Protein AF-A0A7S0LIF5-F1 (afdb_monomer_lite)

Radius of gyration: 22.52 Å; chains: 1; bounding box: 60×22×60 Å

Secondary structure (DSSP, 8-state):
--PEEEEEEETTEEEEE-SS------TTEEEEEEEETT-SEEEETTEEEEEE-TTEEEEEEETTEEEEE-TTEEEEE-STTEEEEEEEE-S-EEEEPP-EEEE-TTS-EEEE--EEEE------

pLDDT: mean 79.84, std 11.94, range [37.25, 93.94]

Structure (mmCIF, N/CA/C/O backbone):
data_AF-A0A7S0LIF5-F1
#
_entry.id   AF-A0A7S0LIF5-F1
#
loop_
_atom_site.group_PDB
_atom_site.id
_atom_site.type_symbol
_atom_site.label_atom_id
_atom_site.label_alt_id
_atom_site.label_comp_id
_atom_site.label_asym_id
_atom_site.label_entity_id
_atom_site.label_seq_id
_atom_site.pdbx_PDB_ins_code
_atom_site.Cartn_x
_atom_site.Cartn_y
_atom_site.Cartn_z
_atom_site.occupancy
_atom_site.B_iso_or_equiv
_atom_site.auth_seq_id
_atom_site.auth_comp_id
_atom_site.auth_asym_id
_atom_site.auth_atom_id
_atom_site.pdbx_PDB_model_num
ATOM 1 N N . GLU A 1 1 ? -20.880 -2.332 -7.713 1.00 37.25 1 GLU A N 1
ATOM 2 C CA . GLU A 1 1 ? -21.708 -1.995 -6.539 1.00 37.25 1 GLU A CA 1
ATOM 3 C C . GLU A 1 1 ? -20.763 -1.763 -5.371 1.00 37.25 1 GLU A C 1
ATOM 5 O O . GLU A 1 1 ? -19.992 -2.655 -5.043 1.00 37.25 1 GLU A O 1
ATOM 10 N N . GLN A 1 2 ? -20.680 -0.525 -4.882 1.00 42.09 2 GLN A N 1
ATOM 11 C CA . GLN A 1 2 ? -19.699 -0.128 -3.868 1.00 42.09 2 GLN A CA 1
ATOM 12 C C . GLN A 1 2 ? -20.201 -0.582 -2.497 1.00 42.09 2 GLN A C 1
ATOM 14 O O . GLN A 1 2 ? -21.223 -0.100 -2.012 1.00 42.09 2 GLN A O 1
ATOM 19 N N . GLY A 1 3 ? -19.515 -1.562 -1.912 1.00 56.12 3 GLY A N 1
ATOM 20 C CA . GLY A 1 3 ? -19.797 -2.014 -0.558 1.00 56.12 3 GLY A CA 1
ATOM 21 C C . GLY A 1 3 ? -19.307 -0.990 0.461 1.00 56.12 3 GLY A C 1
ATOM 22 O O . GLY A 1 3 ? -18.281 -0.349 0.258 1.00 56.12 3 GLY A O 1
ATOM 23 N N . GLN A 1 4 ? -20.022 -0.842 1.568 1.00 59.59 4 GLN A N 1
ATOM 24 C CA . GLN A 1 4 ? -19.465 -0.250 2.781 1.00 59.59 4 GLN A CA 1
ATOM 25 C C . GLN A 1 4 ? -19.008 -1.400 3.676 1.00 59.59 4 GLN A C 1
ATOM 27 O O . GLN A 1 4 ? -19.712 -2.405 3.794 1.00 59.59 4 GLN A O 1
ATOM 32 N N . ILE A 1 5 ? -17.835 -1.269 4.283 1.00 66.94 5 ILE A N 1
ATOM 33 C CA . ILE A 1 5 ? -17.336 -2.211 5.287 1.00 66.94 5 ILE A CA 1
ATOM 34 C C . ILE A 1 5 ? -17.646 -1.646 6.665 1.00 66.94 5 ILE A C 1
ATOM 36 O O . ILE A 1 5 ? -17.289 -0.513 6.988 1.00 66.94 5 ILE A O 1
ATOM 40 N N . GLY A 1 6 ? -18.344 -2.433 7.476 1.00 65.12 6 GLY A N 1
ATOM 41 C CA . GLY A 1 6 ? -18.600 -2.091 8.865 1.00 65.12 6 GLY A CA 1
ATOM 42 C C . GLY A 1 6 ? -17.377 -2.408 9.714 1.00 65.12 6 GLY A C 1
ATOM 43 O O . GLY A 1 6 ? -16.848 -3.512 9.645 1.00 65.12 6 GLY A O 1
ATOM 44 N N . PHE A 1 7 ? -16.931 -1.463 10.529 1.00 69.12 7 PHE A N 1
ATOM 45 C CA . PHE A 1 7 ? -15.948 -1.710 11.572 1.00 69.12 7 PHE A CA 1
ATOM 46 C C . PHE A 1 7 ? -16.667 -1.860 12.909 1.00 69.12 7 PHE A C 1
ATOM 48 O O . PHE A 1 7 ? -17.391 -0.961 13.353 1.00 69.12 7 PHE A O 1
ATOM 55 N N . ALA A 1 8 ? -16.473 -3.014 13.534 1.00 70.12 8 ALA A N 1
ATOM 56 C CA . ALA A 1 8 ? -16.963 -3.308 14.866 1.00 70.12 8 ALA A CA 1
ATOM 57 C C . ALA A 1 8 ? -15.819 -3.826 15.736 1.00 70.12 8 ALA A C 1
ATOM 59 O O . ALA A 1 8 ? -14.855 -4.395 15.239 1.00 70.12 8 ALA A O 1
ATOM 60 N N . THR A 1 9 ? -15.946 -3.663 17.041 1.00 67.94 9 THR A N 1
ATOM 61 C CA . THR A 1 9 ? -14.985 -4.143 18.026 1.00 67.94 9 THR A CA 1
ATOM 62 C C . THR A 1 9 ? -15.722 -5.098 18.960 1.00 67.94 9 THR A C 1
ATOM 64 O O . THR A 1 9 ? -16.668 -4.683 19.621 1.00 67.94 9 THR A O 1
ATOM 67 N N . ASP A 1 10 ? -15.331 -6.369 19.024 1.00 66.44 10 ASP A N 1
ATOM 68 C CA . ASP A 1 10 ? -15.877 -7.361 19.958 1.00 66.44 10 ASP A CA 1
ATOM 69 C C . ASP A 1 10 ? -14.823 -7.714 21.014 1.00 66.44 10 ASP A C 1
ATOM 71 O O . ASP A 1 10 ? -13.742 -8.197 20.690 1.00 66.44 10 ASP A O 1
ATOM 75 N N . GLN A 1 11 ? -15.096 -7.405 22.286 1.00 66.56 11 GLN A N 1
ATOM 76 C CA . GLN A 1 11 ? -14.141 -7.562 23.403 1.00 66.56 11 GLN A CA 1
ATOM 77 C C . GLN A 1 11 ? -12.779 -6.873 23.191 1.00 66.56 11 GLN A C 1
ATOM 79 O O . GLN A 1 11 ? -11.736 -7.364 23.620 1.00 66.56 11 GLN A O 1
ATOM 84 N N . GLY A 1 12 ? -12.767 -5.728 22.506 1.00 61.81 12 GLY A N 1
ATOM 85 C CA . GLY A 1 12 ? -11.523 -5.042 22.140 1.00 61.81 12 GLY A CA 1
ATOM 86 C C . GLY A 1 12 ? -10.809 -5.665 20.938 1.00 61.81 12 GLY A C 1
ATOM 87 O O . GLY A 1 12 ? -9.829 -5.090 20.465 1.00 61.81 12 GLY A O 1
ATOM 88 N N . GLN A 1 13 ? -11.303 -6.794 20.412 1.00 65.25 13 GLN A N 1
ATOM 89 C CA . GLN A 1 13 ? -10.841 -7.336 19.148 1.00 65.25 13 GLN A CA 1
ATOM 90 C C . GLN A 1 13 ? -11.578 -6.688 17.967 1.00 65.25 13 GLN A C 1
ATOM 92 O O . GLN A 1 13 ? -12.804 -6.634 17.935 1.00 65.25 13 GLN A O 1
ATOM 97 N N . PRO A 1 14 ? -10.843 -6.203 16.973 1.00 66.31 14 PRO A N 1
ATOM 98 C CA . PRO A 1 14 ? -11.392 -5.545 15.800 1.00 66.31 14 PRO A CA 1
ATOM 99 C C . PRO A 1 14 ? -11.942 -6.579 14.817 1.00 66.31 14 PRO A C 1
ATOM 101 O O . PRO A 1 14 ? -11.245 -7.505 14.406 1.00 66.31 14 PRO A O 1
ATOM 104 N N . VAL A 1 15 ? -13.192 -6.388 14.416 1.00 68.62 15 VAL A N 1
ATOM 105 C CA . VAL A 1 15 ? -13.948 -7.241 13.501 1.00 68.62 15 VAL A CA 1
ATOM 106 C C . VAL A 1 15 ? -14.382 -6.411 12.297 1.00 68.62 15 VAL A C 1
ATOM 108 O O . VAL A 1 15 ? -15.049 -5.382 12.421 1.00 68.62 15 VAL A O 1
ATOM 111 N N . LEU A 1 16 ? -14.019 -6.887 11.107 1.00 68.88 16 LEU A N 1
ATOM 112 C CA . LEU A 1 16 ? -14.497 -6.323 9.851 1.00 68.88 16 LEU A CA 1
ATOM 113 C C . LEU A 1 16 ? -15.766 -7.036 9.411 1.00 68.88 16 LEU A C 1
ATOM 115 O O . LEU A 1 16 ? -15.799 -8.256 9.263 1.00 68.88 16 LEU A O 1
ATOM 119 N N . LEU A 1 17 ? -16.799 -6.245 9.168 1.00 68.81 17 LEU A N 1
ATOM 120 C CA . LEU A 1 17 ? -18.076 -6.689 8.648 1.00 68.81 17 LEU A CA 1
ATOM 121 C C . LEU A 1 17 ? -18.094 -6.415 7.140 1.00 68.81 17 LEU A C 1
ATOM 123 O O . LEU A 1 17 ? -18.101 -5.245 6.741 1.00 68.81 17 LEU A O 1
ATOM 127 N N . PRO A 1 18 ? -18.085 -7.454 6.284 1.00 62.16 18 PRO A N 1
ATOM 128 C CA . PRO A 1 18 ? -18.221 -7.265 4.844 1.00 62.16 18 PRO A CA 1
ATOM 129 C C . PRO A 1 18 ? -19.570 -6.603 4.507 1.00 62.16 18 PRO A C 1
ATOM 131 O O . PRO A 1 18 ? -20.488 -6.633 5.322 1.00 62.16 18 PRO A O 1
ATOM 134 N N . PRO A 1 19 ? -19.745 -6.014 3.318 1.00 62.69 19 PRO A N 1
ATOM 135 C CA . PRO A 1 19 ? -21.036 -5.461 2.912 1.00 62.69 19 PRO A CA 1
ATOM 136 C C . PRO A 1 19 ? -22.139 -6.534 2.962 1.00 62.69 19 PRO A C 1
ATOM 138 O O . PRO A 1 19 ? -22.019 -7.588 2.340 1.00 62.69 19 PRO A O 1
ATOM 141 N N . GLY A 1 20 ? -23.206 -6.278 3.724 1.00 64.19 20 GLY A N 1
ATOM 142 C CA . GLY A 1 20 ? -24.311 -7.218 3.930 1.00 64.19 20 GLY A CA 1
ATOM 143 C C . GLY A 1 20 ? -25.101 -6.948 5.213 1.00 64.19 20 GLY A C 1
ATOM 144 O O . GLY A 1 20 ? -24.760 -6.057 5.992 1.00 64.19 20 GLY A O 1
ATOM 145 N N . LEU A 1 21 ? -26.172 -7.718 5.433 1.00 68.00 21 LEU A N 1
ATOM 146 C CA . LEU A 1 21 ? -26.922 -7.693 6.689 1.00 68.00 21 LEU A CA 1
ATOM 147 C C . LEU A 1 21 ? -26.208 -8.581 7.714 1.00 68.00 21 LEU A C 1
ATOM 149 O O . LEU A 1 21 ? -26.192 -9.802 7.572 1.00 68.00 21 LEU A O 1
ATOM 153 N N . HIS A 1 22 ? -25.653 -7.967 8.756 1.00 69.44 22 HIS A N 1
ATOM 154 C CA . HIS A 1 22 ? -25.039 -8.677 9.878 1.00 69.44 22 HIS A CA 1
ATOM 155 C C . HIS A 1 22 ? -25.914 -8.545 11.114 1.00 69.44 22 HIS A C 1
ATOM 157 O O . HIS A 1 22 ? -26.308 -7.441 11.483 1.00 69.44 22 HIS A O 1
ATOM 163 N N . GLN A 1 23 ? -26.200 -9.667 11.771 1.00 62.84 23 GLN A N 1
ATOM 164 C CA . GLN A 1 23 ? -26.881 -9.696 13.060 1.00 62.84 23 GLN A CA 1
ATOM 165 C C . GLN A 1 23 ? -25.996 -10.444 14.052 1.00 62.84 23 GLN A C 1
ATOM 167 O O . GLN A 1 23 ? -25.696 -11.620 13.859 1.00 62.84 23 GLN A O 1
ATOM 172 N N . TRP A 1 24 ? -25.593 -9.773 15.127 1.00 71.81 24 TRP A N 1
ATOM 173 C CA . TRP A 1 24 ? -24.838 -10.388 16.213 1.00 71.81 24 TRP A C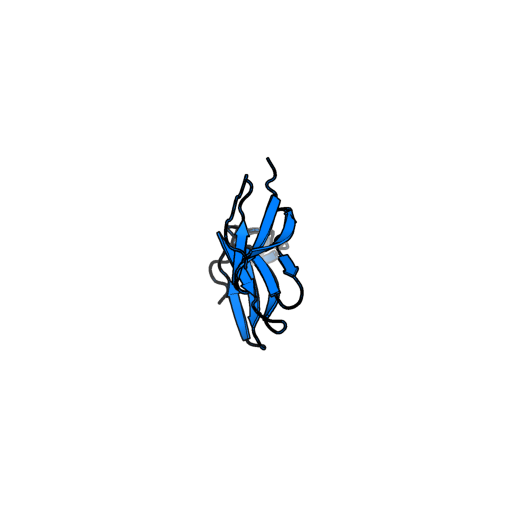A 1
ATOM 174 C C . TRP A 1 24 ? -25.668 -10.452 17.492 1.00 71.81 24 TRP A C 1
ATOM 176 O O . TRP A 1 24 ? -26.588 -9.665 17.712 1.00 71.81 24 TRP A O 1
ATOM 186 N N . ARG A 1 25 ? -25.335 -11.421 18.347 1.00 57.88 25 ARG A N 1
ATOM 187 C CA . ARG A 1 25 ? -25.911 -11.588 19.693 1.00 57.88 25 ARG A CA 1
ATOM 188 C C . ARG A 1 25 ? -24.878 -11.381 20.802 1.00 57.88 25 ARG A C 1
ATOM 190 O O . ARG A 1 25 ? -25.161 -11.689 21.954 1.00 57.88 25 ARG A O 1
ATOM 197 N N . SER A 1 26 ? -23.685 -10.892 20.458 1.00 68.94 26 SER A N 1
ATOM 198 C CA . SER A 1 26 ? -22.627 -10.635 21.433 1.00 68.94 26 SER A CA 1
ATOM 199 C C . SER A 1 26 ? -22.872 -9.283 22.119 1.00 68.94 26 SER A C 1
ATOM 201 O O . SER A 1 26 ? -22.917 -8.265 21.425 1.00 68.94 26 SER A O 1
ATOM 203 N N . PRO A 1 27 ? -23.043 -9.236 23.453 1.00 65.81 27 PRO A N 1
ATOM 204 C CA . PRO A 1 27 ? -23.246 -7.984 24.186 1.00 65.81 27 PRO A CA 1
ATOM 205 C C . PRO A 1 27 ? -21.976 -7.120 24.255 1.00 65.81 27 PRO A C 1
ATOM 207 O O . PRO A 1 27 ? -22.052 -5.958 24.640 1.00 65.81 27 PRO A O 1
ATOM 210 N N . THR A 1 28 ? -20.816 -7.671 23.888 1.00 72.00 28 THR A N 1
ATOM 211 C CA . THR A 1 28 ? -19.517 -6.982 23.872 1.00 72.00 28 THR A CA 1
ATOM 212 C C . THR A 1 28 ? -19.150 -6.391 22.514 1.00 72.00 28 THR A C 1
ATOM 214 O O . THR A 1 28 ? -18.109 -5.744 22.404 1.00 72.00 28 THR A O 1
ATOM 217 N N . MET A 1 29 ? -19.988 -6.599 21.495 1.00 64.50 29 MET A N 1
ATOM 218 C CA . MET A 1 29 ? -19.741 -6.124 20.141 1.00 64.50 29 MET A CA 1
ATOM 219 C C . MET A 1 29 ? -20.250 -4.693 19.967 1.00 64.50 29 MET A C 1
ATOM 221 O O . MET A 1 29 ? -21.453 -4.426 19.997 1.00 64.50 29 MET A O 1
ATOM 225 N N . LEU A 1 30 ? -19.310 -3.774 19.769 1.00 67.25 30 LEU A N 1
ATOM 226 C CA . LEU A 1 30 ? -19.528 -2.353 19.540 1.00 67.25 30 LEU A CA 1
ATOM 227 C C . LEU A 1 30 ? -19.282 -2.035 18.069 1.00 67.25 30 LEU A C 1
ATOM 229 O O . LEU A 1 30 ? -18.149 -2.062 17.601 1.00 67.25 30 LEU A O 1
ATOM 233 N N . PHE A 1 31 ? -20.342 -1.718 17.332 1.00 68.25 31 PHE A N 1
ATOM 234 C CA . PHE A 1 31 ? -20.199 -1.142 15.999 1.00 68.25 31 PHE A CA 1
ATOM 235 C C . PHE A 1 31 ? -19.742 0.312 16.123 1.00 68.25 31 PHE A C 1
ATOM 237 O O . PHE A 1 31 ? -20.444 1.129 16.717 1.00 68.25 31 PHE A O 1
ATOM 244 N N . GLU A 1 32 ? -18.580 0.638 15.564 1.00 68.12 32 GLU A N 1
ATOM 245 C CA . GLU A 1 32 ? -18.042 1.997 15.639 1.00 68.12 32 GLU A CA 1
ATOM 246 C C . GLU A 1 32 ? -18.429 2.824 14.415 1.00 68.12 32 GLU A C 1
ATOM 248 O O . GLU A 1 32 ? -18.928 3.942 14.555 1.00 68.12 32 GLU A O 1
ATOM 253 N N . LYS A 1 33 ? -18.185 2.308 13.204 1.00 66.19 33 LYS A N 1
ATOM 254 C CA . LYS A 1 33 ? -18.428 3.068 11.971 1.00 66.19 33 LYS A CA 1
ATOM 255 C C . LYS A 1 33 ? -18.468 2.187 10.733 1.00 66.19 33 LYS A C 1
ATOM 257 O O . LYS A 1 33 ? -17.767 1.188 10.647 1.00 66.19 33 LYS A O 1
ATOM 262 N N . ALA A 1 34 ? -19.240 2.615 9.737 1.00 63.44 34 ALA A N 1
ATOM 263 C CA . ALA A 1 34 ? -19.110 2.121 8.373 1.00 63.44 34 ALA A CA 1
ATOM 264 C C . ALA A 1 34 ? -18.081 2.977 7.629 1.00 63.44 34 ALA A C 1
ATOM 266 O O . ALA A 1 34 ? -18.122 4.209 7.701 1.00 63.44 34 ALA A O 1
ATOM 267 N N . PHE A 1 35 ? -17.173 2.323 6.916 1.00 66.88 35 PHE A N 1
ATOM 268 C CA . PHE A 1 35 ? -16.206 2.971 6.049 1.00 66.88 35 PHE A CA 1
ATOM 269 C C . PHE A 1 35 ? -16.482 2.603 4.599 1.00 66.88 35 PHE A C 1
ATOM 271 O O . PHE A 1 35 ? -16.862 1.477 4.271 1.00 66.88 35 PHE A O 1
ATOM 278 N N . ASP A 1 36 ? -16.304 3.589 3.730 1.00 63.16 36 ASP A N 1
ATOM 279 C CA . ASP A 1 36 ? -16.317 3.364 2.297 1.00 63.16 36 ASP A CA 1
ATOM 280 C C . ASP A 1 36 ? -15.076 2.541 1.918 1.00 63.16 36 ASP A C 1
ATOM 282 O O . ASP A 1 36 ? -13.959 2.874 2.327 1.00 63.16 36 ASP A O 1
ATOM 286 N N . LEU A 1 37 ? -15.276 1.478 1.134 1.00 61.28 37 LEU A N 1
ATOM 287 C CA . LEU A 1 37 ? -14.207 0.646 0.578 1.00 61.28 37 LEU A CA 1
ATOM 288 C C . LEU A 1 37 ? -13.213 1.442 -0.284 1.00 61.28 37 LEU A C 1
ATOM 290 O O . LEU A 1 37 ? -12.127 0.945 -0.554 1.00 61.28 37 LEU A O 1
ATOM 294 N N . ASN A 1 38 ? -13.542 2.674 -0.682 1.00 61.75 38 ASN A N 1
ATOM 295 C CA . ASN A 1 38 ? -12.603 3.578 -1.348 1.00 61.75 38 ASN A CA 1
ATOM 296 C C . ASN A 1 38 ? -11.444 4.046 -0.446 1.00 61.75 38 ASN A C 1
ATOM 298 O O . ASN A 1 38 ? -10.447 4.563 -0.954 1.00 61.75 38 ASN A O 1
ATOM 302 N N . ASN A 1 39 ? -11.565 3.930 0.883 1.00 68.56 39 ASN A N 1
ATOM 303 C CA . ASN A 1 39 ? -10.529 4.391 1.801 1.00 68.56 39 ASN A CA 1
ATOM 304 C C . ASN A 1 39 ? -9.649 3.237 2.297 1.00 68.56 39 ASN A C 1
ATOM 306 O O . ASN A 1 39 ? -9.976 2.547 3.260 1.00 68.56 39 ASN A O 1
ATOM 310 N N . ASN A 1 40 ? -8.483 3.087 1.672 1.00 75.69 40 ASN A N 1
ATOM 311 C CA . ASN A 1 40 ? -7.536 2.014 1.984 1.00 75.69 40 ASN A CA 1
ATOM 312 C C . ASN A 1 40 ? -6.786 2.221 3.314 1.00 75.69 40 ASN A C 1
ATOM 314 O O . ASN A 1 40 ? -6.086 1.315 3.761 1.00 75.69 40 ASN A O 1
ATOM 318 N N . VAL A 1 41 ? -6.871 3.403 3.941 1.00 82.81 41 VAL A N 1
ATOM 319 C CA . VAL A 1 41 ? -6.244 3.669 5.247 1.00 82.81 41 VAL A CA 1
ATOM 320 C C . VAL A 1 41 ? -7.233 4.371 6.165 1.00 82.81 41 VAL A C 1
ATOM 322 O O . VAL A 1 41 ? -7.510 5.564 6.034 1.00 82.81 41 VAL A O 1
ATOM 325 N N . ILE A 1 42 ? -7.726 3.638 7.154 1.00 79.75 42 ILE A N 1
ATOM 326 C CA . ILE A 1 42 ? -8.759 4.112 8.069 1.00 79.75 42 ILE A CA 1
ATOM 327 C C . ILE A 1 42 ? -8.162 4.256 9.466 1.00 79.75 42 ILE A C 1
ATOM 329 O O . ILE A 1 42 ? -7.720 3.287 10.077 1.00 79.75 42 ILE A O 1
ATOM 333 N N . ARG A 1 43 ? -8.155 5.480 9.997 1.00 79.81 43 ARG A N 1
ATOM 334 C CA . ARG A 1 43 ? -7.633 5.784 11.338 1.00 79.81 43 ARG A CA 1
ATOM 335 C C . ARG A 1 43 ? -8.777 5.789 12.351 1.00 79.81 43 ARG A C 1
ATOM 337 O O . ARG A 1 43 ? -9.703 6.586 12.227 1.00 79.81 43 ARG A O 1
ATOM 344 N N . MET A 1 44 ? -8.684 4.929 13.359 1.00 75.06 44 MET A N 1
ATOM 345 C CA . MET A 1 44 ? -9.693 4.695 14.400 1.00 75.06 44 MET A CA 1
ATOM 346 C C . MET A 1 44 ? -9.038 4.917 15.767 1.00 75.06 44 MET A C 1
ATOM 348 O O . MET A 1 44 ? -8.805 4.000 16.550 1.00 75.06 44 MET A O 1
ATOM 352 N N . GLY A 1 45 ? -8.633 6.166 16.016 1.00 74.12 45 GLY A N 1
ATOM 353 C CA . GLY A 1 45 ? -7.905 6.540 17.228 1.00 74.12 45 GLY A CA 1
ATOM 354 C C . GLY A 1 45 ? -6.496 5.921 17.278 1.00 74.12 45 GLY A C 1
ATOM 355 O O . GLY A 1 45 ? -5.675 6.257 16.421 1.00 74.12 45 GLY A O 1
ATOM 356 N N . PRO A 1 46 ? -6.167 5.079 18.281 1.00 77.06 46 PRO A N 1
ATOM 357 C CA . PRO A 1 46 ? -4.867 4.410 18.371 1.00 77.06 46 PRO A CA 1
ATOM 358 C C . PRO A 1 46 ? -4.715 3.247 17.381 1.00 77.06 46 PRO A C 1
ATOM 360 O O . PRO A 1 46 ? -3.590 2.809 17.153 1.00 77.06 46 PRO A O 1
ATOM 363 N N . LEU A 1 47 ? -5.821 2.762 16.810 1.00 81.12 47 LEU A N 1
ATOM 364 C CA . LEU A 1 47 ? -5.847 1.691 15.823 1.00 81.12 47 LEU A CA 1
ATOM 365 C C . LEU A 1 47 ? -5.889 2.281 14.413 1.00 81.12 47 LEU A C 1
ATOM 367 O O . LEU A 1 47 ? -6.557 3.286 14.167 1.00 81.12 47 LEU A O 1
ATOM 371 N N . THR A 1 48 ? -5.191 1.665 13.465 1.00 83.12 48 THR A N 1
ATOM 372 C CA . THR A 1 48 ? -5.294 2.035 12.045 1.00 83.12 48 THR A CA 1
ATOM 373 C C . THR A 1 48 ? -5.522 0.787 11.210 1.00 83.12 48 THR A C 1
ATOM 375 O O . THR A 1 48 ? -4.742 -0.154 11.283 1.00 83.12 48 THR A O 1
ATOM 378 N N . LEU A 1 49 ? -6.582 0.770 10.411 1.00 82.44 49 LEU A N 1
ATOM 379 C CA . LEU A 1 49 ? -6.827 -0.270 9.422 1.00 82.44 49 LEU A CA 1
ATOM 380 C C . LEU A 1 49 ? -6.122 0.102 8.119 1.00 82.44 49 LEU A C 1
ATOM 382 O O . LEU A 1 49 ? -6.259 1.228 7.638 1.00 82.44 49 LEU A O 1
ATOM 386 N N . VAL A 1 50 ? -5.377 -0.836 7.552 1.00 87.31 50 VAL A N 1
ATOM 387 C CA . VAL A 1 50 ? -4.661 -0.682 6.286 1.00 87.31 50 VAL A CA 1
ATOM 388 C C . VAL A 1 50 ? -5.076 -1.823 5.371 1.00 87.31 50 VAL A C 1
ATOM 390 O O . VAL A 1 50 ? -4.712 -2.977 5.593 1.00 87.31 50 VAL A O 1
ATOM 393 N N . THR A 1 51 ? -5.842 -1.496 4.339 1.00 85.06 51 THR A N 1
ATOM 394 C CA . THR A 1 51 ? -6.264 -2.437 3.300 1.00 85.06 51 THR A CA 1
ATOM 395 C C . THR A 1 51 ? -5.270 -2.371 2.153 1.00 85.06 51 THR A C 1
ATOM 397 O O . THR A 1 51 ? -5.152 -1.343 1.490 1.00 85.06 51 THR A O 1
ATOM 400 N N . VAL A 1 52 ? -4.536 -3.459 1.918 1.00 87.56 52 VAL A N 1
ATOM 401 C CA . VAL A 1 52 ? -3.533 -3.513 0.853 1.00 87.56 52 VAL A CA 1
ATOM 402 C C . VAL A 1 52 ? -4.119 -4.256 -0.338 1.00 87.56 52 VAL A C 1
ATOM 404 O O . VAL A 1 52 ? -4.331 -5.466 -0.283 1.00 87.56 52 VAL A O 1
ATOM 407 N N . ASP A 1 53 ? -4.366 -3.541 -1.432 1.00 84.44 53 ASP A N 1
ATOM 408 C CA . ASP A 1 53 ? -4.906 -4.142 -2.651 1.00 84.44 53 ASP A CA 1
ATOM 409 C C . ASP A 1 53 ? -3.920 -5.120 -3.299 1.00 84.44 53 ASP A C 1
ATOM 411 O O . ASP A 1 53 ? -2.697 -4.975 -3.213 1.00 84.44 53 ASP A O 1
ATOM 415 N N . SER A 1 54 ? -4.450 -6.108 -4.022 1.00 83.19 54 SER A N 1
ATOM 416 C CA . SER A 1 54 ? -3.619 -7.014 -4.818 1.00 83.19 54 SER A CA 1
ATOM 417 C C . SER A 1 54 ? -2.775 -6.233 -5.840 1.00 83.19 54 SER A C 1
ATOM 419 O O . SER A 1 54 ? -3.284 -5.364 -6.558 1.00 83.19 54 SER A O 1
ATOM 421 N N . GLY A 1 55 ? -1.476 -6.535 -5.912 1.00 83.75 55 GLY A N 1
ATOM 422 C CA . GLY A 1 55 ? -0.519 -5.801 -6.748 1.00 83.75 55 GLY A CA 1
ATOM 423 C C . GLY A 1 55 ? 0.038 -4.526 -6.107 1.00 83.75 55 GLY A C 1
ATOM 424 O O . GLY A 1 55 ? 0.746 -3.775 -6.780 1.00 83.75 55 GLY A O 1
ATOM 425 N N . TYR A 1 56 ? -0.254 -4.290 -4.830 1.00 88.75 56 TYR A N 1
ATOM 426 C CA . TYR A 1 56 ? 0.425 -3.314 -3.991 1.00 88.75 56 TYR A CA 1
ATOM 427 C C . TYR A 1 56 ? 0.992 -3.995 -2.751 1.00 88.75 56 TYR A C 1
ATOM 429 O O . TYR A 1 56 ? 0.537 -5.053 -2.331 1.00 88.75 56 TYR A O 1
ATOM 437 N N . THR A 1 57 ? 1.961 -3.328 -2.149 1.00 91.94 57 THR A N 1
ATOM 438 C CA . THR A 1 57 ? 2.529 -3.676 -0.853 1.00 91.94 57 THR A CA 1
ATOM 439 C C . THR A 1 57 ? 2.484 -2.430 0.016 1.00 91.94 57 THR A C 1
ATOM 441 O O . THR A 1 57 ? 2.807 -1.341 -0.464 1.00 91.94 57 THR A O 1
ATOM 444 N N . ALA A 1 58 ? 2.082 -2.546 1.279 1.00 92.38 58 ALA A N 1
ATOM 445 C CA . ALA A 1 58 ? 2.150 -1.422 2.207 1.00 92.38 58 ALA A CA 1
ATOM 446 C C . ALA A 1 58 ? 3.449 -1.462 3.005 1.00 92.38 58 ALA A C 1
ATOM 448 O O . ALA A 1 58 ? 3.837 -2.498 3.538 1.00 92.38 58 ALA A O 1
ATOM 449 N N . VAL A 1 59 ? 4.094 -0.307 3.124 1.00 93.62 59 VAL A N 1
ATOM 450 C CA . VAL A 1 59 ? 5.190 -0.090 4.065 1.00 93.62 59 VAL A CA 1
ATOM 451 C C . VAL A 1 59 ? 4.605 0.537 5.317 1.00 93.62 59 VAL A C 1
ATOM 453 O O . VAL A 1 59 ? 3.929 1.572 5.263 1.00 93.62 59 VAL A O 1
ATOM 456 N N . THR A 1 60 ? 4.863 -0.100 6.448 1.00 93.94 60 THR A N 1
ATOM 457 C CA . THR A 1 60 ? 4.475 0.373 7.771 1.00 93.94 60 THR A CA 1
ATOM 458 C C . THR A 1 60 ? 5.697 0.458 8.670 1.00 93.94 60 THR A C 1
ATOM 460 O O . THR A 1 60 ? 6.727 -0.140 8.387 1.00 93.94 60 THR A O 1
ATOM 463 N N . GLU A 1 61 ? 5.591 1.228 9.739 1.00 93.62 61 GLU A N 1
ATOM 464 C CA . GLU A 1 61 ? 6.624 1.387 10.752 1.00 93.62 61 GLU A CA 1
ATOM 465 C C . GLU A 1 61 ? 6.015 1.031 12.098 1.00 93.62 61 GLU A C 1
ATOM 467 O O . GLU A 1 61 ? 5.075 1.696 12.522 1.00 93.62 61 GLU A O 1
ATOM 472 N N . ASP A 1 62 ? 6.516 -0.014 12.738 1.00 93.06 62 ASP A N 1
ATOM 473 C CA . ASP A 1 62 ? 6.098 -0.488 14.051 1.00 93.06 62 ASP A CA 1
ATOM 474 C C . ASP A 1 62 ? 7.209 -0.182 15.058 1.00 93.06 62 ASP A C 1
ATOM 476 O O . ASP A 1 62 ? 8.285 -0.769 14.999 1.00 93.06 62 ASP A O 1
ATOM 480 N N . ASN A 1 63 ? 6.980 0.791 15.948 1.00 91.12 63 ASN A N 1
ATOM 481 C CA . ASN A 1 63 ? 7.958 1.231 16.956 1.00 91.12 63 ASN A CA 1
ATOM 482 C C . ASN A 1 63 ? 9.350 1.581 16.382 1.00 91.12 63 ASN A C 1
ATOM 484 O O . ASN A 1 63 ? 10.369 1.396 17.044 1.00 91.12 63 ASN A O 1
ATOM 488 N N . GLY A 1 64 ? 9.386 2.125 15.163 1.00 88.38 64 GLY A N 1
ATOM 489 C CA . GLY A 1 64 ? 10.619 2.496 14.461 1.00 88.38 64 GLY A CA 1
ATOM 490 C C . GLY A 1 64 ? 11.202 1.398 13.565 1.00 88.38 64 GLY A C 1
ATOM 491 O O . GLY A 1 64 ? 12.134 1.676 12.814 1.00 88.38 64 GLY A O 1
ATOM 492 N N . GLU A 1 65 ? 10.649 0.184 13.582 1.00 91.25 65 GLU A N 1
ATOM 493 C CA . GLU A 1 65 ? 11.031 -0.903 12.679 1.00 91.25 65 GLU A CA 1
ATOM 494 C C . GLU A 1 65 ? 10.119 -0.928 11.445 1.00 91.25 65 GLU A C 1
ATOM 496 O O . GLU A 1 65 ? 8.893 -0.889 11.561 1.00 91.25 65 GLU A O 1
ATOM 501 N N . GLN A 1 66 ? 10.695 -0.998 10.241 1.00 91.19 66 GLN A N 1
ATOM 502 C CA . GLN A 1 66 ? 9.895 -1.104 9.021 1.00 91.19 66 GLN A CA 1
ATOM 503 C C . GLN A 1 66 ? 9.312 -2.511 8.873 1.00 91.19 66 GLN A C 1
ATOM 505 O O . GLN A 1 66 ? 10.034 -3.502 8.835 1.00 91.19 66 GLN A O 1
ATOM 510 N N . LYS A 1 67 ? 7.989 -2.583 8.722 1.00 91.31 67 LYS A 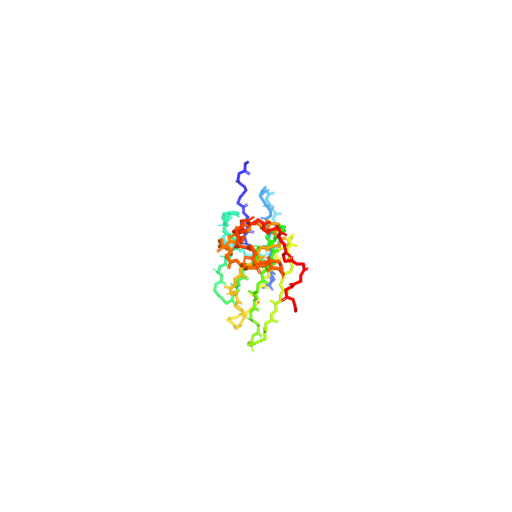N 1
ATOM 511 C CA . LYS A 1 67 ? 7.240 -3.799 8.412 1.00 91.31 67 LYS A CA 1
ATOM 512 C C . LYS A 1 67 ? 6.544 -3.672 7.070 1.00 91.31 67 LYS A C 1
ATOM 514 O O . LYS A 1 67 ? 5.765 -2.744 6.834 1.00 91.31 67 LYS A O 1
ATOM 519 N N . ILE A 1 68 ? 6.791 -4.655 6.217 1.00 92.25 68 ILE A N 1
ATOM 520 C CA . ILE A 1 68 ? 6.195 -4.775 4.893 1.00 92.25 68 ILE A CA 1
ATOM 521 C C . ILE A 1 68 ? 4.952 -5.658 5.000 1.00 92.25 68 ILE A C 1
ATOM 523 O O . ILE A 1 68 ? 5.019 -6.784 5.490 1.00 92.25 68 ILE A O 1
ATOM 527 N N . LEU A 1 69 ? 3.814 -5.143 4.544 1.00 90.44 69 LEU A N 1
ATOM 528 C CA . LEU A 1 69 ? 2.540 -5.851 4.536 1.00 90.44 69 LEU A CA 1
ATOM 529 C C . LEU A 1 69 ? 2.181 -6.226 3.091 1.00 90.44 69 LEU A C 1
ATOM 531 O O . LEU A 1 69 ? 2.033 -5.322 2.257 1.00 90.44 69 LEU A O 1
ATOM 535 N N . PRO A 1 70 ? 2.067 -7.526 2.768 1.00 87.56 70 PRO A N 1
ATOM 536 C CA . PRO A 1 70 ? 1.770 -7.962 1.411 1.00 87.56 70 PRO A CA 1
ATOM 537 C C . PRO A 1 70 ? 0.342 -7.597 0.986 1.00 87.56 70 PRO A C 1
ATOM 539 O O . PRO A 1 70 ? -0.554 -7.424 1.808 1.00 87.56 70 PRO A O 1
ATOM 542 N N . GLY A 1 71 ? 0.136 -7.468 -0.323 1.00 87.75 71 GLY A N 1
ATOM 543 C CA . GLY A 1 71 ? -1.174 -7.177 -0.901 1.00 87.75 71 GLY A CA 1
ATOM 544 C C . GLY A 1 71 ? -2.164 -8.336 -0.832 1.00 87.75 71 GLY A C 1
ATOM 545 O O . GLY A 1 71 ? -1.788 -9.500 -0.719 1.00 87.75 71 GLY A O 1
ATOM 546 N N . GLY A 1 72 ? -3.446 -8.000 -0.970 1.00 79.94 72 GLY A N 1
ATOM 547 C CA . GLY A 1 72 ? -4.575 -8.934 -0.975 1.00 79.94 72 GLY A CA 1
ATOM 548 C C . GLY A 1 72 ? -5.270 -9.101 0.377 1.00 79.94 72 GLY A C 1
ATOM 549 O O . GLY A 1 72 ? -6.273 -9.806 0.451 1.00 79.94 72 GLY A O 1
ATOM 550 N N . CYS A 1 73 ? -4.774 -8.444 1.427 1.00 78.62 73 CYS A N 1
ATOM 551 C CA . CYS A 1 73 ? -5.276 -8.578 2.790 1.00 78.62 73 CYS A CA 1
ATOM 552 C C . CYS A 1 73 ? -5.499 -7.215 3.452 1.00 78.62 73 CYS A C 1
ATOM 554 O O . CYS A 1 73 ? -4.908 -6.198 3.081 1.00 78.62 73 CYS A O 1
ATOM 556 N N . THR A 1 74 ? -6.346 -7.215 4.480 1.00 79.69 74 THR A N 1
ATOM 557 C CA . THR A 1 74 ? -6.513 -6.071 5.379 1.00 79.69 74 THR A CA 1
ATOM 558 C C . THR A 1 74 ? -5.748 -6.324 6.667 1.00 79.69 74 THR A C 1
ATOM 560 O O . THR A 1 74 ? -5.877 -7.386 7.273 1.00 79.69 74 THR A O 1
ATOM 563 N N . TYR A 1 75 ? -4.963 -5.342 7.085 1.00 84.12 75 TYR A N 1
ATOM 564 C CA . TYR A 1 75 ? -4.145 -5.386 8.286 1.00 84.12 75 TYR A CA 1
ATOM 565 C C . TYR A 1 75 ? -4.635 -4.358 9.280 1.00 84.12 75 TYR A C 1
ATOM 567 O O . TYR A 1 75 ? -5.088 -3.275 8.909 1.0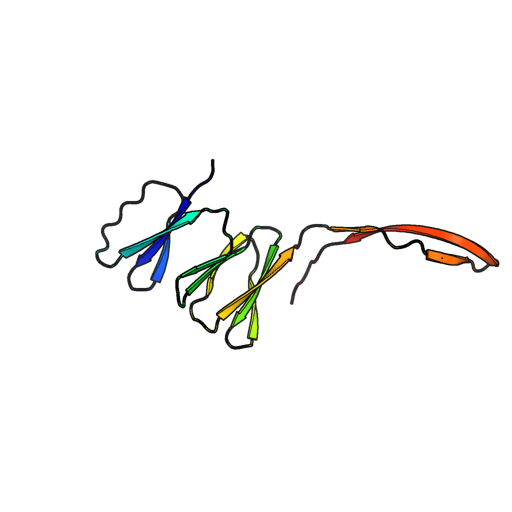0 84.12 75 TYR A O 1
ATOM 575 N N . LEU A 1 76 ? -4.484 -4.675 10.558 1.00 84.00 76 LEU A N 1
ATOM 576 C CA . LEU A 1 76 ? -4.731 -3.717 11.611 1.00 84.00 76 LEU A CA 1
ATOM 577 C C . LEU A 1 76 ? -3.455 -3.411 12.379 1.00 84.00 76 LEU A C 1
ATOM 579 O O . LEU A 1 76 ? -2.823 -4.287 12.964 1.00 84.00 76 LEU A O 1
ATOM 583 N N . LEU A 1 77 ? -3.141 -2.127 12.418 1.00 88.12 77 LEU A N 1
ATOM 584 C CA . LEU A 1 77 ? -2.079 -1.545 13.204 1.00 88.12 77 LEU A CA 1
ATOM 585 C C . LEU A 1 77 ? -2.656 -1.290 14.595 1.00 88.12 77 LEU A C 1
ATOM 587 O O . LEU A 1 77 ? -3.567 -0.478 14.766 1.00 88.12 77 LEU A O 1
ATOM 591 N N . THR A 1 78 ?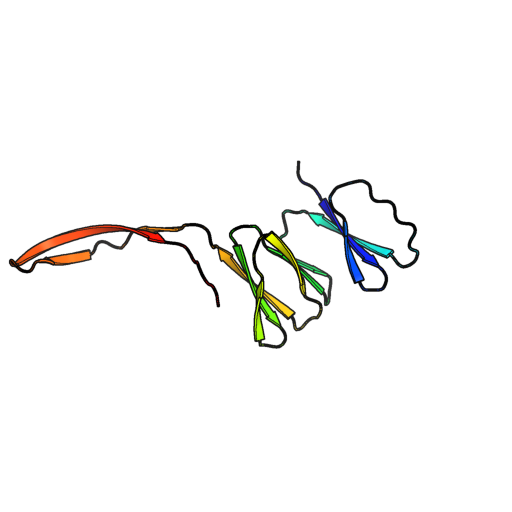 -2.164 -2.044 15.573 1.00 82.50 78 THR A N 1
ATOM 592 C CA . THR A 1 78 ? -2.804 -2.209 16.888 1.00 82.50 78 THR A CA 1
ATOM 593 C C . THR A 1 78 ? -2.511 -1.098 17.893 1.00 82.50 78 THR A C 1
ATOM 595 O O . THR A 1 78 ? -3.073 -1.091 18.986 1.00 82.50 78 THR A O 1
ATOM 598 N N . HIS A 1 79 ? -1.617 -0.166 17.572 1.00 84.69 79 HIS A N 1
ATOM 599 C CA . HIS A 1 79 ? -1.187 0.856 18.516 1.00 84.69 79 HIS A CA 1
ATOM 600 C C . HIS A 1 79 ? -0.636 2.096 17.806 1.00 84.69 79 HIS A C 1
ATOM 602 O O . HIS A 1 79 ? -0.213 2.048 16.655 1.00 84.69 79 HIS A O 1
ATOM 608 N N . ARG A 1 80 ? -0.585 3.222 18.533 1.00 82.50 80 ARG A N 1
ATOM 609 C CA . ARG A 1 80 ? -0.251 4.556 17.994 1.00 82.50 80 ARG A CA 1
ATOM 610 C C . ARG A 1 80 ? 1.147 4.663 17.368 1.00 82.50 80 ARG A C 1
ATOM 612 O O . ARG A 1 80 ? 1.368 5.520 16.508 1.00 82.50 80 ARG A O 1
ATOM 619 N N . ASN A 1 81 ? 2.088 3.837 17.819 1.00 87.75 81 ASN A N 1
ATOM 620 C CA . ASN A 1 81 ? 3.449 3.813 17.283 1.00 87.75 81 ASN A CA 1
ATOM 621 C C . ASN A 1 81 ? 3.583 2.932 16.040 1.00 87.75 81 ASN A C 1
ATOM 623 O O . ASN A 1 81 ? 4.627 2.989 15.399 1.00 87.75 81 ASN A O 1
ATOM 627 N N . TRP A 1 82 ? 2.539 2.183 15.673 1.00 90.94 82 TRP A N 1
ATOM 628 C CA . TRP A 1 82 ? 2.475 1.502 14.394 1.00 90.94 82 TRP A CA 1
ATOM 629 C C . TRP A 1 82 ? 1.793 2.406 13.374 1.00 90.94 82 TRP A C 1
ATOM 631 O O . TRP A 1 82 ? 0.600 2.705 13.464 1.00 90.94 82 TRP A O 1
ATOM 641 N N . LYS A 1 83 ? 2.565 2.889 12.404 1.00 89.81 83 LYS A N 1
ATOM 642 C CA . LYS A 1 83 ? 2.127 3.881 11.425 1.00 89.81 83 LYS A CA 1
ATOM 643 C C . LYS A 1 83 ? 2.230 3.335 10.012 1.00 89.81 83 LYS A C 1
ATOM 645 O O . LYS A 1 83 ? 3.232 2.746 9.623 1.00 89.81 83 LYS A O 1
ATOM 650 N N . PHE A 1 84 ? 1.204 3.597 9.215 1.00 91.62 84 PHE A N 1
ATOM 651 C CA . PHE A 1 84 ? 1.285 3.449 7.768 1.00 91.62 84 PHE A CA 1
ATOM 652 C C . PHE A 1 84 ? 2.191 4.538 7.177 1.00 91.62 84 PHE A C 1
ATOM 654 O O . PHE A 1 84 ? 2.016 5.714 7.508 1.00 91.62 84 PHE A O 1
ATOM 661 N N . GLN A 1 85 ? 3.116 4.155 6.293 1.00 93.06 85 GLN A N 1
ATOM 662 C CA . GLN A 1 85 ? 3.985 5.094 5.584 1.00 93.06 85 GLN A CA 1
ATOM 663 C C . GLN A 1 85 ? 3.519 5.323 4.142 1.00 93.06 85 GLN A C 1
ATOM 665 O O . GLN A 1 85 ? 3.217 6.456 3.768 1.00 93.06 85 GLN A O 1
ATOM 670 N N . LYS A 1 86 ? 3.482 4.270 3.314 1.00 91.06 86 LYS A N 1
ATOM 671 C CA . LYS A 1 86 ? 3.163 4.381 1.880 1.00 91.06 86 LYS A CA 1
ATOM 672 C C . LYS A 1 86 ? 2.765 3.047 1.254 1.00 91.06 86 LYS A C 1
ATOM 674 O O . LYS A 1 86 ? 3.102 1.986 1.772 1.00 91.06 86 LYS A O 1
ATOM 679 N N . TYR A 1 87 ? 2.128 3.123 0.087 1.00 91.94 87 TYR A N 1
ATOM 680 C CA . TYR A 1 87 ? 1.935 1.985 -0.810 1.00 91.94 87 TYR A CA 1
ATOM 681 C C . TYR A 1 87 ? 3.032 1.939 -1.871 1.00 91.94 87 TYR A C 1
ATOM 683 O O . TYR A 1 87 ? 3.426 2.969 -2.420 1.00 91.94 87 TYR A O 1
ATOM 691 N N . ILE A 1 88 ? 3.489 0.732 -2.183 1.00 90.62 88 ILE A N 1
ATOM 692 C CA . ILE A 1 88 ? 4.429 0.447 -3.260 1.00 90.62 88 ILE A CA 1
ATOM 693 C C . ILE A 1 88 ? 3.712 -0.423 -4.300 1.00 90.62 88 ILE A C 1
ATOM 695 O O . ILE A 1 88 ? 3.282 -1.529 -3.969 1.00 90.62 88 ILE A O 1
ATOM 699 N N . PRO A 1 89 ? 3.550 0.051 -5.548 1.00 89.62 89 PRO A N 1
ATOM 700 C CA . PRO A 1 89 ? 2.970 -0.753 -6.616 1.00 89.62 89 PRO A CA 1
ATOM 701 C C . PRO A 1 89 ? 3.934 -1.863 -7.052 1.00 89.62 89 PRO A C 1
ATOM 703 O O . PRO A 1 89 ? 5.068 -1.597 -7.442 1.00 89.62 89 PRO A O 1
ATOM 706 N N . GLN A 1 90 ? 3.449 -3.102 -7.074 1.00 89.12 90 GLN A N 1
ATOM 707 C CA . GLN A 1 90 ? 4.138 -4.267 -7.648 1.00 89.12 90 GLN A CA 1
ATOM 708 C C . GLN A 1 90 ? 3.709 -4.553 -9.099 1.00 89.12 90 GLN A C 1
ATOM 710 O O . GLN A 1 90 ? 4.121 -5.538 -9.716 1.00 89.12 90 GLN A O 1
ATOM 715 N N . LYS A 1 91 ? 2.861 -3.688 -9.663 1.00 86.75 91 LYS A N 1
ATOM 716 C CA . LYS A 1 91 ? 2.427 -3.753 -11.061 1.00 86.75 91 LYS A CA 1
ATOM 717 C C . LYS A 1 91 ? 3.581 -3.407 -12.005 1.00 86.75 91 LYS A C 1
ATOM 719 O O . LYS A 1 91 ? 4.523 -2.711 -11.626 1.00 86.75 91 LYS A O 1
ATOM 724 N N . ILE A 1 92 ? 3.481 -3.892 -13.242 1.00 88.06 92 ILE A N 1
ATOM 725 C CA . ILE A 1 92 ? 4.413 -3.540 -14.315 1.00 88.06 92 ILE A CA 1
ATOM 726 C C . ILE A 1 92 ? 4.315 -2.038 -14.593 1.00 88.06 92 ILE A C 1
ATOM 728 O O . ILE A 1 92 ? 3.223 -1.484 -14.707 1.00 88.06 92 ILE A O 1
ATOM 732 N N . GLN A 1 93 ? 5.472 -1.404 -14.708 1.00 88.88 93 GLN A N 1
ATOM 733 C CA . GLN A 1 93 ? 5.664 -0.001 -15.023 1.00 88.88 93 GLN A CA 1
ATOM 734 C C . GLN A 1 93 ? 6.472 0.111 -16.313 1.00 88.88 93 GLN A C 1
ATOM 736 O O . GLN A 1 93 ? 7.300 -0.744 -16.628 1.00 88.88 93 GLN A O 1
ATOM 741 N N . SER A 1 94 ? 6.207 1.173 -17.065 1.00 91.38 94 SER A N 1
ATOM 742 C CA . SER A 1 94 ? 6.943 1.516 -18.275 1.00 91.38 94 SER A CA 1
ATOM 743 C C . SER A 1 94 ? 7.607 2.867 -18.069 1.00 91.38 94 SER A C 1
ATOM 745 O O . SER A 1 94 ? 6.992 3.799 -17.549 1.00 91.38 94 SER A O 1
ATOM 747 N N . SER A 1 95 ? 8.876 2.974 -18.436 1.00 90.06 95 SER A N 1
ATOM 748 C CA . SER A 1 95 ? 9.650 4.202 -18.319 1.00 90.06 95 SER A CA 1
ATOM 749 C C . SER A 1 95 ? 10.400 4.444 -19.615 1.00 90.06 95 SER A C 1
ATOM 751 O O . SER A 1 95 ? 11.184 3.607 -20.060 1.00 90.06 95 SER A O 1
ATOM 753 N N . THR A 1 96 ? 10.162 5.597 -20.226 1.00 88.81 96 THR A N 1
ATOM 754 C CA . THR A 1 96 ? 10.931 6.036 -21.387 1.00 88.81 96 THR A CA 1
ATOM 755 C C . THR A 1 96 ? 12.246 6.621 -20.900 1.00 88.81 96 THR A C 1
ATOM 757 O O . THR A 1 96 ? 12.254 7.524 -20.060 1.00 88.81 96 THR A O 1
ATOM 760 N N . LEU A 1 97 ? 13.360 6.098 -21.4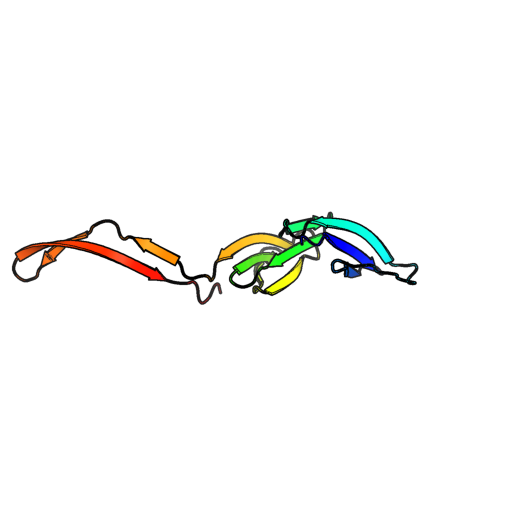04 1.00 86.56 97 LEU A N 1
ATOM 761 C CA . LEU A 1 97 ? 14.667 6.666 -21.116 1.00 86.56 97 LEU A CA 1
ATOM 762 C C . LEU A 1 97 ? 14.805 7.998 -21.841 1.00 86.56 97 LEU A C 1
ATOM 764 O O . LEU A 1 97 ? 14.379 8.152 -22.986 1.00 86.56 97 LEU A O 1
ATOM 768 N N . LYS A 1 98 ? 15.429 8.968 -21.169 1.00 87.62 98 LYS A N 1
ATOM 769 C CA . LYS A 1 98 ? 15.863 10.188 -21.843 1.00 87.62 98 LYS A CA 1
ATOM 770 C C . LYS A 1 98 ? 16.831 9.783 -22.952 1.00 87.62 98 LYS A C 1
ATOM 772 O O . LYS A 1 98 ? 17.738 8.999 -22.684 1.00 87.62 98 LYS A O 1
ATOM 777 N N . ARG A 1 99 ? 16.629 10.334 -24.153 1.00 87.50 99 ARG A N 1
ATOM 778 C CA . ARG A 1 99 ? 17.477 10.105 -25.326 1.00 87.50 99 ARG A CA 1
ATOM 779 C C . ARG A 1 99 ? 18.951 10.132 -24.941 1.00 87.50 99 ARG A C 1
ATOM 781 O O . ARG A 1 99 ? 19.428 11.115 -24.366 1.00 87.50 99 ARG A O 1
ATOM 788 N N . ILE A 1 100 ? 19.639 9.041 -25.249 1.00 88.56 100 ILE A N 1
ATOM 789 C CA . ILE A 1 100 ? 21.071 8.894 -25.014 1.00 88.56 100 ILE A CA 1
ATOM 790 C C . ILE A 1 100 ? 21.763 9.131 -26.347 1.00 88.56 100 ILE A C 1
ATOM 792 O O . ILE A 1 100 ? 21.463 8.459 -27.330 1.00 88.56 100 ILE A O 1
ATOM 796 N N . GLU A 1 101 ? 22.683 10.086 -26.380 1.00 89.19 101 GLU A N 1
ATOM 797 C CA . GLU A 1 101 ? 23.553 10.304 -27.531 1.00 89.19 101 GLU A CA 1
ATOM 798 C C . GLU A 1 101 ? 24.932 9.756 -27.186 1.00 89.19 101 GLU A C 1
ATOM 800 O O . GLU A 1 101 ? 25.537 10.157 -26.191 1.00 89.19 101 GLU A O 1
ATOM 805 N N . ALA A 1 102 ? 25.394 8.781 -27.963 1.00 86.12 102 ALA A N 1
ATOM 806 C CA . ALA A 1 102 ? 26.640 8.076 -27.713 1.00 86.12 102 ALA A CA 1
ATOM 807 C C . ALA A 1 102 ? 27.356 7.780 -29.029 1.00 86.12 102 ALA A C 1
ATOM 809 O O . ALA A 1 102 ? 26.726 7.536 -30.056 1.00 86.12 102 ALA A O 1
ATOM 810 N N . THR A 1 103 ? 28.682 7.781 -28.990 1.00 89.69 103 THR A N 1
ATOM 811 C CA . THR A 1 103 ? 29.506 7.403 -30.137 1.00 89.69 103 THR A CA 1
ATOM 812 C C . THR A 1 103 ? 29.752 5.899 -30.110 1.00 89.69 103 THR A C 1
ATOM 814 O O . THR A 1 103 ? 30.150 5.349 -29.081 1.00 89.69 103 THR A O 1
ATOM 817 N N . SER A 1 104 ? 29.517 5.226 -31.231 1.00 85.62 104 SER A N 1
ATOM 818 C CA . SER A 1 104 ? 29.843 3.812 -31.404 1.00 85.62 104 SER A CA 1
ATOM 819 C C . SER A 1 104 ? 31.354 3.579 -31.516 1.00 85.62 104 SER A C 1
ATOM 821 O O . SER A 1 104 ? 32.145 4.506 -31.693 1.00 85.62 104 SER A O 1
ATOM 823 N N . ALA A 1 105 ? 31.773 2.315 -31.435 1.00 85.12 105 ALA A N 1
ATOM 824 C CA . ALA A 1 105 ? 33.185 1.933 -31.511 1.00 85.12 105 ALA A CA 1
ATOM 825 C C . ALA A 1 105 ? 33.863 2.311 -32.847 1.00 85.12 105 ALA A C 1
ATOM 827 O O . ALA A 1 105 ? 35.078 2.482 -32.890 1.00 85.12 105 ALA A O 1
ATOM 828 N N . ASP A 1 106 ? 33.088 2.472 -33.919 1.00 91.00 106 ASP A N 1
ATOM 829 C CA . ASP A 1 106 ? 33.516 2.923 -35.249 1.00 91.00 106 ASP A CA 1
ATOM 830 C C . ASP A 1 106 ? 33.340 4.441 -35.467 1.00 91.00 106 ASP A C 1
ATOM 832 O O . ASP A 1 106 ? 33.379 4.924 -36.596 1.00 91.00 106 ASP A O 1
ATOM 836 N N . ASN A 1 107 ? 33.214 5.211 -34.380 1.00 87.06 107 ASN A N 1
ATOM 837 C CA . ASN A 1 107 ? 33.162 6.675 -34.370 1.00 87.06 107 ASN A CA 1
ATOM 838 C C . ASN A 1 107 ? 31.923 7.282 -35.060 1.00 87.06 107 ASN A C 1
ATOM 840 O O . ASN A 1 107 ? 31.968 8.410 -35.559 1.00 87.06 107 ASN A O 1
ATOM 844 N N . VAL A 1 108 ? 30.805 6.552 -35.063 1.00 89.31 108 VAL A N 1
ATOM 845 C CA . VAL A 1 108 ? 29.510 7.034 -35.556 1.00 89.31 108 VAL A CA 1
ATOM 846 C C . VAL A 1 108 ? 28.692 7.564 -34.381 1.00 89.31 108 VAL A C 1
ATOM 848 O O . VAL A 1 108 ? 28.505 6.882 -33.374 1.00 89.31 108 VAL A O 1
ATOM 851 N N . LEU A 1 109 ? 28.192 8.797 -34.494 1.00 88.94 109 LEU A N 1
ATOM 852 C CA . LEU A 1 109 ? 27.286 9.355 -33.493 1.00 88.94 109 LEU A CA 1
ATOM 853 C C . LEU A 1 109 ? 25.921 8.668 -33.605 1.00 88.94 109 LEU A C 1
ATOM 855 O O . LEU A 1 109 ? 25.273 8.721 -34.649 1.00 88.94 109 LEU A O 1
ATOM 859 N N . MET A 1 110 ? 25.477 8.054 -32.515 1.00 89.69 110 MET A N 1
ATOM 860 C CA . MET A 1 110 ? 24.187 7.388 -32.412 1.00 89.69 110 MET A CA 1
ATOM 861 C C . MET A 1 110 ? 23.303 8.106 -31.399 1.00 89.69 110 MET A C 1
ATOM 863 O O . MET A 1 110 ? 23.755 8.520 -30.333 1.00 89.69 110 MET A O 1
ATOM 867 N N . ALA A 1 111 ? 22.021 8.213 -31.729 1.00 89.75 111 ALA A N 1
ATOM 868 C CA . ALA A 1 111 ? 20.980 8.610 -30.799 1.00 89.75 111 ALA A CA 1
ATOM 869 C C . ALA A 1 111 ? 20.092 7.403 -30.512 1.00 89.75 111 ALA A C 1
ATOM 871 O O . ALA A 1 111 ? 19.618 6.744 -31.437 1.00 89.75 111 ALA A O 1
ATOM 872 N N . VAL A 1 112 ? 19.883 7.119 -29.232 1.00 87.50 112 VAL A N 1
ATOM 873 C CA . VAL A 1 112 ? 19.131 5.959 -28.770 1.00 87.50 112 VAL A CA 1
ATOM 874 C C . VAL A 1 112 ? 17.945 6.425 -27.944 1.00 87.50 112 VAL A C 1
ATOM 876 O O . VAL A 1 112 ? 18.106 7.071 -26.906 1.00 87.50 112 VAL A O 1
ATOM 879 N N . ASP A 1 113 ? 16.760 6.035 -28.402 1.00 91.19 113 ASP A N 1
ATOM 880 C CA . ASP A 1 113 ? 15.510 6.117 -27.661 1.00 91.19 113 ASP A CA 1
ATOM 881 C C . ASP A 1 113 ? 15.118 4.704 -27.224 1.00 91.19 113 ASP A C 1
ATOM 883 O O . ASP A 1 113 ? 15.170 3.759 -28.014 1.00 91.19 113 ASP A O 1
ATOM 887 N N . ALA A 1 114 ? 14.746 4.538 -25.957 1.00 88.75 114 ALA A N 1
ATOM 888 C CA . ALA A 1 114 ? 14.377 3.231 -25.429 1.00 88.75 114 ALA A CA 1
ATOM 889 C C . ALA A 1 114 ? 13.263 3.326 -24.386 1.00 88.75 114 ALA A C 1
ATOM 891 O O . ALA A 1 114 ? 13.167 4.290 -23.622 1.00 88.75 114 ALA A O 1
ATOM 892 N N . THR A 1 115 ? 12.449 2.275 -24.326 1.00 92.31 115 THR A N 1
ATOM 893 C CA . THR A 1 115 ? 11.423 2.077 -23.302 1.00 92.31 115 THR A CA 1
ATOM 894 C C . THR A 1 115 ? 11.806 0.882 -22.444 1.00 92.31 115 THR A C 1
ATOM 896 O O . THR A 1 115 ? 12.035 -0.212 -22.956 1.00 92.31 115 THR A O 1
ATOM 899 N N . VAL A 1 116 ? 11.858 1.088 -21.131 1.00 92.25 116 VAL A N 1
ATOM 900 C CA . VAL A 1 116 ? 12.145 0.046 -20.145 1.00 92.25 116 VAL A CA 1
ATOM 901 C C . VAL A 1 116 ? 10.848 -0.355 -19.464 1.00 92.25 116 VAL A C 1
ATOM 903 O O . VAL A 1 116 ? 10.150 0.485 -18.898 1.00 92.25 116 VAL A O 1
ATOM 906 N N . ILE A 1 117 ? 10.550 -1.650 -19.491 1.00 92.88 117 ILE A N 1
ATOM 907 C CA . ILE A 1 117 ? 9.422 -2.248 -18.781 1.00 92.88 117 ILE A CA 1
ATOM 908 C C . ILE A 1 117 ? 9.978 -2.970 -17.554 1.00 92.88 117 ILE A C 1
ATOM 910 O O . ILE A 1 117 ? 10.833 -3.843 -17.684 1.00 92.88 117 ILE A O 1
ATOM 914 N N . TRP A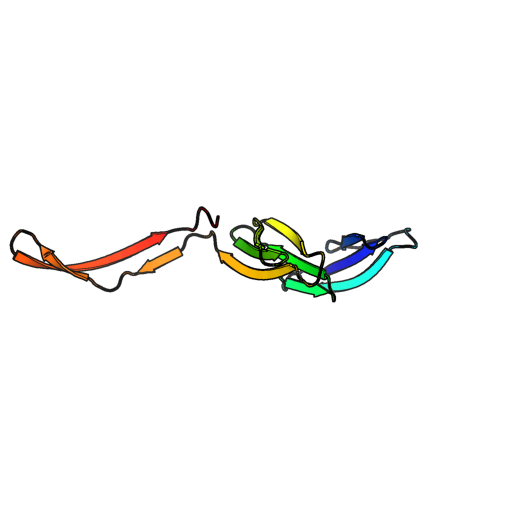 1 118 ? 9.510 -2.608 -16.363 1.00 90.69 118 TRP A N 1
ATOM 915 C CA . TRP A 1 118 ? 10.015 -3.142 -15.097 1.00 90.69 118 TRP A CA 1
ATOM 916 C C . TRP A 1 118 ? 8.886 -3.331 -14.084 1.00 90.69 118 TRP A C 1
ATOM 918 O O . TRP A 1 118 ? 7.801 -2.777 -14.229 1.00 90.69 118 TRP A O 1
ATOM 928 N N . ARG A 1 119 ? 9.109 -4.141 -13.048 1.00 90.44 119 ARG A N 1
ATOM 929 C CA . ARG A 1 119 ? 8.181 -4.276 -11.917 1.00 90.44 119 ARG A CA 1
ATOM 930 C C . ARG A 1 119 ? 8.961 -4.516 -10.635 1.00 90.44 119 ARG A C 1
ATOM 932 O O . ARG A 1 119 ? 10.032 -5.116 -10.678 1.00 90.44 119 ARG A O 1
ATOM 939 N N . ILE A 1 120 ? 8.397 -4.110 -9.505 1.00 87.12 120 ILE A N 1
ATOM 940 C CA . ILE A 1 120 ? 8.974 -4.403 -8.192 1.00 87.12 120 ILE A CA 1
ATOM 941 C C . ILE A 1 120 ? 8.609 -5.841 -7.822 1.00 87.12 120 ILE A C 1
ATOM 943 O O . ILE A 1 120 ? 7.431 -6.160 -7.666 1.00 87.12 120 ILE A O 1
ATOM 947 N N . THR A 1 121 ? 9.613 -6.714 -7.730 1.00 84.56 121 THR A N 1
ATOM 948 C CA . THR A 1 121 ? 9.443 -8.117 -7.318 1.00 84.56 121 THR A CA 1
ATOM 949 C C . THR A 1 121 ? 9.652 -8.323 -5.828 1.00 84.56 121 THR A C 1
ATOM 951 O O . THR A 1 121 ? 9.031 -9.217 -5.266 1.00 84.56 121 THR A O 1
ATOM 954 N N . ASP A 1 122 ? 10.486 -7.492 -5.206 1.00 81.88 122 ASP A N 1
ATOM 955 C CA . ASP A 1 122 ? 10.776 -7.528 -3.778 1.00 81.88 122 ASP A CA 1
ATOM 956 C C . ASP A 1 122 ? 10.885 -6.101 -3.228 1.00 81.88 122 ASP A C 1
ATOM 958 O O . ASP A 1 122 ? 11.333 -5.190 -3.926 1.00 81.88 122 ASP A O 1
ATOM 962 N N . VAL A 1 123 ? 10.396 -5.913 -2.008 1.00 78.56 123 VAL A N 1
ATOM 963 C CA . VAL A 1 123 ? 10.394 -4.645 -1.266 1.00 78.56 123 VAL A CA 1
ATOM 964 C C . VAL A 1 123 ? 11.305 -4.741 -0.029 1.00 78.56 123 VAL A C 1
ATOM 966 O O . VAL A 1 123 ? 11.573 -3.707 0.582 1.00 78.56 123 VAL A O 1
ATOM 969 N N . GLY A 1 124 ? 11.744 -5.954 0.337 1.00 64.25 124 GLY A N 1
ATOM 970 C CA . GLY A 1 124 ? 12.552 -6.261 1.523 1.00 64.25 124 GLY A CA 1
ATOM 971 C C . GLY A 1 124 ? 14.052 -6.093 1.345 1.00 64.25 124 GLY A C 1
ATOM 972 O O . GLY A 1 124 ? 14.540 -6.144 0.194 1.00 64.25 124 GLY A O 1
#

Organism: NCBI:txid221442

Foldseek 3Di:
DWAWWWWKAAPNRIDIRTRDDDDDPRPRIGTDDTHTPVDQWADDDQKIKHAAAAQKWWWKAAQNRIDIHHHPDIDMDNGNRIGTDDIDGQDKDKDKDDWDWDADPVRDTDIDTDIDIDGDPDPD

Sequence (124 aa):
EQGQIGFATDQGQPVLLPPGLHQWRSPTMLFEKAFDLNNNVIRMGPLTLVTVDSGYTAVTEDNGEQKILPGGCTYLLTHRNWKFQKYIPQKIQSSTLKRIEATSADNVLMAVDATVIWRITDVG